Protein AF-A0A5M8PZC0-F1 (afdb_monomer_lite)

Secondary structure (DSSP, 8-state):
----SSSSSSSSS----------PPP---SPP--------SSBTTBTTPPTTS---PPPSS------SSSEEEEPTTSS-EEEEEE--PPSSTTHHHHHHHHHHHHHHHHHHHHHHHSS-EETTSEEEEEETTEEEEEEETTTS-EEHHHHHHHHHHHHHHHHHHHHTT--SS---EEEEE-

Sequence (182 aa):
MQIVFTLSALLTLLPLASLSLAVLPPTDNSPPSLSRRQIIQYCYNGPTTIPGAPFTTHPEVIPELPTSDPLTWCTPNTRTYITLLYTRPLPNAHAWSTIQHVIDAAFAISRAAISAGGDRVIQTGQWVHADLGVQVAFMNTNNHQMTYGVLSAALVGVEGWMQMTQAAGGGRGRYGLMFLMG

Organism: NCBI:txid136370

Foldseek 3Di:
DDDDPDPPPPPPPPDPVPPPPPPPPPPPPPDPPVVVPPPQQDAPQGRPHGQQDAAADGRPDLDQDDPDDFHWHHQHRGSKIKTWDWDWFDPDLCVLVVVVVQLVVQLVVLVVVCVVPHWDWDPQQKDWDDDPNAIDIEHEPPPSTDISVNSNSVSSRVVSVSVSCVVSVVSGTIDDTDIYMD

Structure (mmCIF, N/CA/C/O backbone):
data_AF-A0A5M8PZC0-F1
#
_entry.id   AF-A0A5M8PZC0-F1
#
loop_
_atom_site.group_PDB
_atom_site.id
_atom_site.type_symbol
_atom_site.label_atom_id
_atom_site.label_alt_id
_atom_site.label_comp_id
_atom_site.label_asym_id
_atom_site.label_entity_id
_atom_site.label_seq_id
_atom_site.pdbx_PDB_ins_code
_atom_site.Cartn_x
_atom_site.Cartn_y
_atom_site.Cartn_z
_atom_site.occupancy
_atom_site.B_iso_or_equiv
_atom_site.auth_seq_id
_atom_site.auth_comp_id
_atom_site.auth_asym_id
_atom_site.auth_atom_id
_atom_site.pdbx_PDB_model_num
ATOM 1 N N . MET A 1 1 ? -42.134 -3.235 66.192 1.00 48.06 1 MET A N 1
ATOM 2 C CA . MET A 1 1 ? -41.957 -4.115 65.020 1.00 48.06 1 MET A CA 1
ATOM 3 C C . MET A 1 1 ? -41.273 -3.296 63.927 1.00 48.06 1 MET A C 1
ATOM 5 O O . MET A 1 1 ? -41.863 -2.342 63.454 1.00 48.06 1 MET A O 1
ATOM 9 N N . GLN A 1 2 ? -39.998 -3.610 63.667 1.00 47.50 2 GLN A N 1
ATOM 10 C CA . GLN A 1 2 ? -39.201 -3.374 62.447 1.00 47.50 2 GLN A CA 1
ATOM 11 C C . GLN A 1 2 ? -39.158 -1.967 61.798 1.00 47.50 2 GLN A C 1
ATOM 13 O O . GLN A 1 2 ? -39.837 -1.699 60.816 1.00 47.50 2 GLN A O 1
ATOM 18 N N . ILE A 1 3 ? -38.220 -1.131 62.265 1.00 53.16 3 ILE A N 1
ATOM 19 C CA . ILE A 1 3 ? -37.625 -0.000 61.522 1.00 53.16 3 ILE A CA 1
ATOM 20 C C . ILE A 1 3 ? -36.096 -0.147 61.632 1.00 53.16 3 ILE A C 1
ATOM 22 O O . ILE A 1 3 ? -35.503 0.442 62.526 1.00 53.16 3 ILE A O 1
ATOM 26 N N . VAL A 1 4 ? -35.448 -1.011 60.833 1.00 52.62 4 VAL A N 1
ATOM 27 C CA . VAL A 1 4 ? -33.965 -1.171 60.881 1.00 52.62 4 VAL A CA 1
ATOM 28 C C . VAL A 1 4 ? -33.306 -1.459 59.508 1.00 52.62 4 VAL A C 1
ATOM 30 O O . VAL A 1 4 ? -32.099 -1.632 59.437 1.00 52.62 4 VAL A O 1
ATOM 33 N N . PHE A 1 5 ? -34.024 -1.472 58.377 1.00 50.94 5 PHE A N 1
ATOM 34 C CA . PHE A 1 5 ? -33.475 -2.019 57.112 1.00 50.94 5 PHE A CA 1
ATOM 35 C C . PHE A 1 5 ? -33.108 -1.019 55.993 1.00 50.94 5 PHE A C 1
ATOM 37 O O . PHE A 1 5 ? -32.961 -1.433 54.849 1.00 50.94 5 PHE A O 1
ATOM 44 N N . THR A 1 6 ? -32.918 0.278 56.265 1.00 51.28 6 THR A N 1
ATOM 45 C CA . THR A 1 6 ? -32.683 1.279 55.191 1.00 51.28 6 THR A CA 1
ATOM 46 C C . THR A 1 6 ? -31.304 1.950 55.170 1.00 51.28 6 THR A C 1
ATOM 48 O O . THR A 1 6 ? -31.043 2.747 54.274 1.00 51.28 6 THR A O 1
ATOM 51 N N . LEU A 1 7 ? -30.382 1.619 56.082 1.00 49.88 7 LEU A N 1
ATOM 52 C CA . LEU A 1 7 ? -29.102 2.342 56.223 1.00 49.88 7 LEU A CA 1
ATOM 53 C C . LEU A 1 7 ? -27.871 1.674 55.579 1.00 49.88 7 LEU A C 1
ATOM 55 O O . LEU A 1 7 ? -26.794 2.263 55.587 1.00 49.88 7 LEU A O 1
ATOM 59 N N . SER A 1 8 ? -28.005 0.493 54.967 1.00 51.31 8 SER A N 1
ATOM 60 C CA . SER A 1 8 ? -26.863 -0.224 54.362 1.00 51.31 8 SER A CA 1
ATOM 61 C C . SER A 1 8 ? -26.612 0.077 52.878 1.00 51.31 8 SER A C 1
ATOM 63 O O . SER A 1 8 ? -25.627 -0.407 52.332 1.00 51.31 8 SER A O 1
ATOM 65 N N . ALA A 1 9 ? -27.449 0.884 52.216 1.00 50.22 9 ALA A N 1
ATOM 66 C CA . ALA A 1 9 ? -27.316 1.160 50.777 1.00 50.22 9 ALA A CA 1
ATOM 67 C C . ALA A 1 9 ? -26.489 2.419 50.432 1.00 50.22 9 ALA A C 1
ATOM 69 O O . ALA A 1 9 ? -26.233 2.672 49.259 1.00 50.22 9 ALA A O 1
ATOM 70 N N . LEU A 1 10 ? -26.057 3.207 51.424 1.00 47.31 10 LEU A N 1
ATOM 71 C CA . LEU A 1 10 ? -25.347 4.481 51.203 1.00 47.31 10 LEU A CA 1
ATOM 72 C C . LEU A 1 10 ? -23.821 4.407 51.399 1.00 47.31 10 LEU A C 1
ATOM 74 O O . LEU A 1 10 ? -23.132 5.399 51.184 1.00 47.31 10 LEU A O 1
ATOM 78 N N . LEU A 1 11 ? -23.277 3.242 51.765 1.00 50.41 11 LEU A N 1
ATOM 79 C CA . LEU A 1 11 ? -21.858 3.068 52.115 1.00 50.41 11 LEU A CA 1
ATOM 80 C C . LEU A 1 11 ? -20.994 2.394 51.033 1.00 50.41 11 LEU A C 1
ATOM 82 O O . LEU A 1 11 ? -19.814 2.159 51.266 1.00 50.41 11 LEU A O 1
ATOM 86 N N . THR A 1 12 ? -21.526 2.131 49.835 1.00 53.38 12 THR A N 1
ATOM 87 C CA . THR A 1 12 ? -20.751 1.558 48.711 1.00 53.38 12 THR A CA 1
ATOM 88 C C . THR A 1 12 ? -20.332 2.578 47.644 1.00 53.38 12 THR A C 1
ATOM 90 O O . THR A 1 12 ? -19.718 2.199 46.652 1.00 53.38 12 THR A O 1
ATOM 93 N N . LEU A 1 13 ? -20.603 3.876 47.840 1.00 52.16 13 LEU A N 1
ATOM 94 C CA . LEU A 1 13 ? -20.276 4.942 46.874 1.00 52.16 13 LEU A CA 1
ATOM 95 C C . LEU A 1 13 ? -18.923 5.647 47.105 1.00 52.16 13 LEU A C 1
ATOM 97 O O . LEU A 1 13 ? -18.587 6.572 46.370 1.00 52.16 13 LEU A O 1
ATOM 101 N N . LEU A 1 14 ? -18.117 5.218 48.081 1.00 54.53 14 LEU A N 1
ATOM 102 C CA . LEU A 1 14 ? -16.760 5.736 48.302 1.00 54.53 14 LEU A CA 1
ATOM 103 C C . LEU A 1 14 ? -15.745 4.598 48.113 1.00 54.53 14 LEU A C 1
ATOM 105 O O . LEU A 1 14 ? -15.380 3.936 49.083 1.00 54.53 14 LEU A O 1
ATOM 109 N N . PRO A 1 15 ? -15.317 4.322 46.868 1.00 55.56 15 PRO A N 1
ATOM 110 C CA . PRO A 1 15 ? -13.976 4.769 46.499 1.00 55.56 15 PRO A CA 1
ATOM 111 C C . PRO A 1 15 ? -13.882 5.100 44.997 1.00 55.56 15 PRO A C 1
ATOM 113 O O . PRO A 1 15 ? -13.268 4.381 44.218 1.00 55.56 15 PRO A O 1
ATOM 116 N N . LEU A 1 16 ? -14.481 6.216 44.581 1.00 52.34 16 LEU A N 1
ATOM 117 C CA . LEU A 1 16 ? -14.192 6.861 43.289 1.00 52.34 16 LEU A CA 1
ATOM 118 C C . LEU A 1 16 ? -13.271 8.079 43.461 1.00 52.34 16 LEU A C 1
ATOM 120 O O . LEU A 1 16 ? -13.220 8.958 42.607 1.00 52.34 16 LEU A O 1
ATOM 124 N N . ALA A 1 17 ? -12.484 8.110 44.542 1.00 55.00 17 ALA A N 1
ATOM 125 C CA . ALA A 1 17 ? -11.272 8.920 44.598 1.00 55.00 17 ALA A CA 1
ATOM 126 C C . ALA A 1 17 ? -10.214 8.250 43.705 1.00 55.00 17 ALA A C 1
ATOM 128 O O . ALA A 1 17 ? -9.235 7.670 44.170 1.00 55.00 17 ALA A O 1
ATOM 129 N N . SER A 1 18 ? -10.485 8.258 42.401 1.00 58.84 18 SER A N 1
ATOM 130 C CA . SER A 1 18 ? -9.540 7.910 41.356 1.00 58.84 18 SER A CA 1
ATOM 131 C C . SER A 1 18 ? -8.267 8.707 41.598 1.00 58.84 18 SER A C 1
ATOM 133 O O . SER A 1 18 ? -8.305 9.937 41.651 1.00 58.84 18 SER A O 1
ATOM 135 N N . LEU A 1 19 ? -7.160 7.987 41.770 1.00 53.22 19 LEU A N 1
ATOM 136 C CA . LEU A 1 19 ? -5.813 8.526 41.762 1.00 53.22 19 LEU A CA 1
ATOM 137 C C . LEU A 1 19 ? -5.620 9.341 40.477 1.00 53.22 19 LEU A C 1
ATOM 139 O O . LEU A 1 19 ? -5.229 8.810 39.440 1.00 53.22 19 LEU A O 1
ATOM 143 N N . SER A 1 20 ? -5.865 10.645 40.555 1.00 53.16 20 SER A N 1
ATOM 144 C CA . SER A 1 20 ? -5.326 11.613 39.613 1.00 53.16 20 SER A CA 1
ATOM 145 C C . SER A 1 20 ? -3.834 11.726 39.904 1.00 53.16 20 SER A C 1
ATOM 147 O O . SER A 1 20 ? -3.374 12.673 40.538 1.00 53.16 20 SER A O 1
ATOM 149 N N . LEU A 1 21 ? -3.067 10.724 39.470 1.00 56.84 21 LEU A N 1
ATOM 150 C CA . LEU A 1 21 ? -1.649 10.898 39.196 1.00 56.84 21 LEU A CA 1
ATOM 151 C C . LEU A 1 21 ? -1.563 11.914 38.059 1.00 56.84 21 LEU A C 1
ATOM 153 O O . LEU A 1 21 ? -1.557 11.567 36.880 1.00 56.84 21 LEU A O 1
ATOM 157 N N . ALA A 1 22 ? -1.552 13.192 38.432 1.00 57.50 22 ALA A N 1
ATOM 158 C CA . ALA A 1 22 ? -1.049 14.255 37.590 1.00 57.50 22 ALA A CA 1
ATOM 159 C C . ALA A 1 22 ? 0.436 13.956 37.365 1.00 57.50 22 ALA A C 1
ATOM 161 O O . ALA A 1 22 ? 1.304 14.365 38.134 1.00 57.50 22 ALA A O 1
ATOM 162 N N . VAL A 1 23 ? 0.719 13.153 36.341 1.00 68.38 23 VAL A N 1
ATOM 163 C CA . VAL A 1 23 ? 2.057 13.039 35.779 1.00 68.38 23 VAL A CA 1
ATOM 164 C C . VAL A 1 23 ? 2.393 14.434 35.274 1.00 68.38 23 VAL A C 1
ATOM 166 O O . VAL A 1 23 ? 1.792 14.914 34.313 1.00 68.38 23 VAL A O 1
ATOM 169 N N . LEU A 1 24 ? 3.298 15.115 35.977 1.00 61.97 24 LEU A N 1
ATOM 170 C CA . LEU A 1 24 ? 3.905 16.340 35.478 1.00 61.97 24 LEU A CA 1
ATOM 171 C C . LEU A 1 24 ? 4.484 16.017 34.095 1.00 61.97 24 LEU A C 1
ATOM 173 O O . LEU A 1 24 ? 5.267 15.065 33.990 1.00 61.97 24 LEU A O 1
ATOM 177 N N . PRO A 1 25 ? 4.091 16.740 33.032 1.00 67.62 25 PRO A N 1
ATOM 178 C CA . PRO A 1 25 ? 4.721 16.550 31.740 1.00 67.62 25 PRO A CA 1
ATOM 179 C C . PRO A 1 25 ? 6.223 16.811 31.919 1.00 67.62 25 PRO A C 1
ATOM 181 O O . PRO A 1 25 ? 6.586 17.764 32.618 1.00 67.62 25 PRO A O 1
ATOM 184 N N . PRO A 1 26 ? 7.105 15.978 31.347 1.00 67.12 26 PRO A N 1
ATOM 185 C CA . PRO A 1 26 ? 8.530 16.256 31.373 1.00 67.12 26 PRO A CA 1
ATOM 186 C C . PRO A 1 26 ? 8.753 17.653 30.785 1.00 67.12 26 PRO A C 1
ATOM 188 O O . PRO A 1 26 ? 8.449 17.899 29.620 1.00 67.12 26 PRO A O 1
ATOM 191 N N . THR A 1 27 ? 9.261 18.582 31.598 1.00 64.69 27 THR A N 1
ATOM 192 C CA . THR A 1 27 ? 9.682 19.928 31.178 1.00 64.69 27 THR A CA 1
ATOM 193 C C . THR A 1 27 ? 11.026 19.853 30.464 1.00 64.69 27 THR A C 1
ATOM 195 O O . THR A 1 27 ? 11.960 20.594 30.778 1.00 64.69 27 THR A O 1
ATOM 198 N N . ASP A 1 28 ? 11.164 18.892 29.557 1.00 66.25 28 ASP A N 1
ATOM 199 C CA . ASP A 1 28 ? 12.317 18.844 28.689 1.00 66.25 28 ASP A CA 1
ATOM 200 C C . ASP A 1 28 ? 12.093 19.904 27.609 1.00 66.25 28 ASP A C 1
ATOM 202 O O . ASP A 1 28 ? 11.326 19.720 26.668 1.00 66.25 28 ASP A O 1
ATOM 206 N N . ASN A 1 29 ? 12.713 21.068 27.806 1.00 66.94 29 ASN A N 1
ATOM 207 C CA . ASN A 1 29 ? 12.734 22.155 26.827 1.00 66.94 29 ASN A CA 1
ATOM 208 C C . ASN A 1 29 ? 13.606 21.814 25.609 1.00 66.94 29 ASN A C 1
ATOM 210 O O . ASN A 1 29 ? 13.785 22.656 24.727 1.00 66.94 29 ASN A O 1
ATOM 214 N N . SER A 1 30 ? 14.166 20.603 25.547 1.00 68.50 30 SER A N 1
ATOM 215 C CA . SER A 1 30 ? 14.707 20.076 24.308 1.00 68.50 30 SER A CA 1
ATOM 216 C C . SER A 1 30 ? 13.552 19.982 23.307 1.00 68.50 30 SER A C 1
ATOM 218 O O . SER A 1 30 ? 12.583 19.266 23.576 1.00 68.50 30 SER A O 1
ATOM 220 N N . PRO A 1 31 ? 13.598 20.684 22.157 1.00 61.03 31 PRO A N 1
ATOM 221 C CA . PRO A 1 31 ? 12.629 20.425 21.103 1.00 61.03 31 PRO A CA 1
ATOM 222 C C . PRO A 1 31 ? 12.673 18.918 20.843 1.00 61.03 31 PRO A C 1
ATOM 224 O O . PRO A 1 31 ? 13.783 18.376 20.747 1.00 61.03 31 PRO A O 1
ATOM 227 N N . PRO A 1 32 ? 11.522 18.219 20.790 1.00 60.53 32 PRO A N 1
ATOM 228 C CA . PRO A 1 32 ? 11.539 16.799 20.509 1.00 60.53 32 PRO A CA 1
ATOM 229 C C . PRO A 1 32 ? 12.387 16.627 19.258 1.00 60.53 32 PRO A C 1
ATOM 231 O O . PRO A 1 32 ? 12.134 17.281 18.243 1.00 60.53 32 PRO A O 1
ATOM 234 N N . SER A 1 33 ? 13.431 15.801 19.355 1.00 52.09 33 SER A N 1
ATOM 235 C CA . SER A 1 33 ? 14.254 15.401 18.216 1.00 52.09 33 SER A CA 1
ATOM 236 C C . SER A 1 33 ? 13.425 14.474 17.323 1.00 52.09 33 SER A C 1
ATOM 238 O O . SER A 1 33 ? 13.771 13.337 17.024 1.00 52.09 33 SER A O 1
ATOM 240 N N . LEU A 1 34 ? 12.286 14.983 16.862 1.00 52.84 34 LEU A N 1
ATOM 241 C CA . LEU A 1 34 ? 11.765 14.721 15.546 1.00 52.84 34 LEU A CA 1
ATOM 242 C C . LEU A 1 34 ? 12.736 15.432 14.610 1.00 52.84 34 LEU A C 1
ATOM 244 O O . LEU A 1 34 ? 12.415 16.469 14.030 1.00 52.84 34 LEU A O 1
ATOM 248 N N . SER A 1 35 ? 13.956 14.893 14.480 1.00 46.97 35 SER A N 1
ATOM 249 C CA . SER A 1 35 ? 14.696 15.057 13.239 1.00 46.97 35 SER A CA 1
ATOM 250 C C . SER A 1 35 ? 13.664 14.765 12.167 1.00 46.97 35 SER A C 1
ATOM 252 O O . SER A 1 35 ? 13.164 13.638 12.087 1.00 46.97 35 SER A O 1
ATOM 254 N N . ARG A 1 36 ? 13.215 15.821 11.473 1.00 50.03 36 ARG A N 1
ATOM 255 C CA . ARG A 1 36 ? 12.335 15.715 10.322 1.00 50.03 36 ARG A CA 1
ATOM 256 C C . ARG A 1 36 ? 13.067 14.696 9.476 1.00 50.03 36 ARG A C 1
ATOM 258 O O . ARG A 1 36 ? 14.103 15.050 8.910 1.00 50.03 36 ARG A O 1
ATOM 265 N N . ARG A 1 37 ? 12.599 13.432 9.463 1.00 53.19 37 ARG A N 1
ATOM 266 C CA . ARG A 1 37 ? 13.100 12.432 8.517 1.00 53.19 37 ARG A CA 1
ATOM 267 C C . ARG A 1 37 ? 13.190 13.217 7.225 1.00 53.19 37 ARG A C 1
ATOM 269 O O . ARG A 1 37 ? 12.255 13.965 6.924 1.00 53.19 37 ARG A O 1
ATOM 276 N N . GLN A 1 38 ? 14.329 13.174 6.545 1.00 48.66 38 GLN A N 1
ATOM 277 C CA . GLN A 1 38 ? 14.413 13.696 5.190 1.00 48.66 38 GLN A CA 1
ATOM 278 C C . GLN A 1 38 ? 13.449 12.836 4.368 1.00 48.66 38 GLN A C 1
ATOM 280 O O . GLN A 1 38 ? 13.810 11.820 3.791 1.00 48.66 38 GLN A O 1
ATOM 285 N N . ILE A 1 39 ? 12.169 13.175 4.489 1.00 57.50 39 ILE A N 1
ATOM 286 C CA . ILE A 1 39 ? 11.033 12.547 3.867 1.00 57.50 39 ILE A CA 1
ATOM 287 C C . ILE A 1 39 ? 11.180 13.017 2.443 1.00 57.50 39 ILE A C 1
ATOM 289 O O . ILE A 1 39 ? 11.218 14.218 2.163 1.00 57.50 39 ILE A O 1
ATOM 293 N N . ILE A 1 40 ? 11.367 12.035 1.580 1.00 61.38 40 ILE A N 1
ATOM 294 C CA . ILE A 1 40 ? 11.323 12.167 0.138 1.00 61.38 40 ILE A CA 1
ATOM 295 C C . ILE A 1 40 ? 10.173 13.122 -0.190 1.00 61.38 40 ILE A C 1
ATOM 297 O O . ILE A 1 40 ? 9.027 12.867 0.178 1.00 61.38 40 ILE A O 1
ATOM 301 N N . GLN A 1 41 ? 10.500 14.266 -0.793 1.00 77.00 41 GLN A N 1
ATOM 302 C CA . GLN A 1 41 ? 9.538 15.362 -0.945 1.00 77.00 41 GLN A CA 1
ATOM 303 C C . GLN A 1 41 ? 8.412 15.023 -1.925 1.00 77.00 41 GLN A C 1
ATOM 305 O O . GLN A 1 41 ? 7.363 15.663 -1.884 1.00 77.00 41 GLN A O 1
ATOM 310 N N . TYR A 1 42 ? 8.621 14.016 -2.776 1.00 89.62 42 TYR A N 1
ATOM 311 C CA . TYR A 1 42 ? 7.738 13.708 -3.886 1.00 89.62 42 TYR A CA 1
ATOM 312 C C . TYR A 1 42 ? 7.478 12.212 -4.017 1.00 89.62 42 TYR A C 1
ATOM 314 O O . TYR A 1 42 ? 8.341 11.377 -3.749 1.00 89.62 42 TYR A O 1
ATOM 322 N N . CYS A 1 43 ? 6.272 11.876 -4.450 1.00 90.56 43 CYS A N 1
ATOM 323 C CA . CYS A 1 43 ? 5.921 10.522 -4.827 1.00 90.56 43 CYS A CA 1
ATOM 324 C C . CYS A 1 43 ? 6.682 10.103 -6.086 1.00 90.56 43 CYS A C 1
ATOM 326 O O . CYS A 1 43 ? 6.830 10.863 -7.037 1.00 90.56 43 CYS A O 1
ATOM 32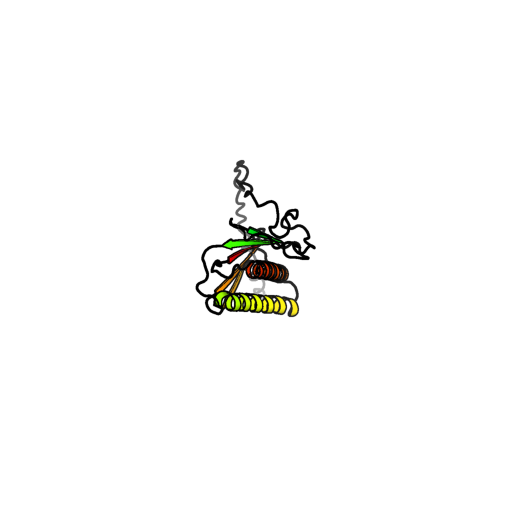8 N N . TYR A 1 44 ? 7.139 8.862 -6.125 1.00 90.12 44 TYR A N 1
ATOM 329 C CA . TYR A 1 44 ? 7.905 8.345 -7.251 1.00 90.12 44 TYR A CA 1
ATOM 330 C C . TYR A 1 44 ? 7.077 8.282 -8.545 1.00 90.12 44 TYR A C 1
ATOM 332 O O . TYR A 1 44 ? 7.576 8.600 -9.620 1.00 90.12 44 TYR A O 1
ATOM 340 N N . ASN A 1 45 ? 5.784 7.959 -8.447 1.00 91.12 45 ASN A N 1
ATOM 341 C CA . ASN A 1 45 ? 4.838 8.045 -9.565 1.00 91.12 45 ASN A CA 1
ATOM 342 C C . ASN A 1 45 ? 4.295 9.454 -9.834 1.00 91.12 45 ASN A C 1
ATOM 344 O O . ASN A 1 45 ? 3.477 9.627 -10.733 1.00 91.12 45 ASN A O 1
ATOM 348 N N . GLY A 1 46 ? 4.732 10.456 -9.076 1.00 90.25 46 GLY A N 1
ATOM 349 C CA . GLY A 1 46 ? 4.315 11.841 -9.231 1.00 90.25 46 GLY A CA 1
ATOM 350 C C . GLY A 1 46 ? 5.445 12.768 -8.801 1.00 90.25 46 GLY A C 1
ATOM 351 O O . GLY A 1 46 ? 5.404 13.247 -7.670 1.00 90.25 46 GLY A O 1
ATOM 352 N N . PRO A 1 47 ? 6.430 13.060 -9.674 1.00 86.56 47 PRO A N 1
ATOM 353 C CA . PRO A 1 47 ? 7.641 13.807 -9.309 1.00 86.56 47 PRO A CA 1
ATOM 354 C C . PRO A 1 47 ? 7.393 15.216 -8.754 1.00 86.56 47 PRO A C 1
ATOM 356 O O . PRO A 1 47 ? 8.282 15.813 -8.160 1.00 86.56 47 PRO A O 1
ATOM 359 N N . THR A 1 48 ? 6.191 15.755 -8.954 1.00 89.44 48 THR A N 1
ATOM 360 C CA . THR A 1 48 ? 5.728 17.051 -8.433 1.00 89.44 48 THR A CA 1
ATOM 361 C C . THR A 1 48 ? 4.667 16.911 -7.337 1.00 89.44 48 THR A C 1
ATOM 363 O O . THR A 1 48 ? 4.184 17.906 -6.802 1.00 89.44 48 THR A O 1
ATOM 366 N N . THR A 1 49 ? 4.272 15.682 -7.004 1.00 91.12 49 THR A N 1
ATOM 367 C CA . THR A 1 49 ? 3.210 15.373 -6.044 1.00 91.12 49 THR A CA 1
ATOM 368 C C . THR A 1 49 ? 3.804 15.109 -4.676 1.00 91.12 49 THR A C 1
ATOM 370 O O . THR A 1 49 ? 4.567 14.164 -4.489 1.00 91.12 49 THR A O 1
ATOM 373 N N . ILE A 1 50 ? 3.412 15.926 -3.707 1.00 91.69 50 ILE A N 1
ATOM 374 C CA . ILE A 1 50 ? 3.787 15.746 -2.307 1.00 91.69 50 ILE A CA 1
ATOM 375 C C . ILE A 1 50 ? 2.930 14.615 -1.709 1.00 91.69 50 ILE A C 1
ATOM 377 O O . ILE A 1 50 ? 1.712 14.619 -1.914 1.00 91.69 50 ILE A O 1
ATOM 381 N N . PRO A 1 51 ? 3.511 13.664 -0.953 1.00 90.88 51 PRO A N 1
ATOM 382 C CA . PRO A 1 51 ? 2.749 12.628 -0.256 1.00 90.88 51 PRO A CA 1
ATOM 383 C C . PRO A 1 51 ? 1.610 13.219 0.590 1.00 90.88 51 PRO A C 1
ATOM 385 O O . PRO A 1 51 ? 1.817 14.165 1.350 1.00 90.88 51 PRO A O 1
ATOM 388 N N . GLY A 1 52 ? 0.393 12.690 0.432 1.00 88.50 52 GLY A N 1
ATOM 389 C CA . GLY A 1 52 ? -0.812 13.203 1.100 1.00 88.50 52 GLY A CA 1
ATOM 390 C C . GLY A 1 52 ? -1.604 14.246 0.298 1.00 88.50 52 GLY A C 1
ATOM 391 O O . GLY A 1 52 ? -2.762 14.530 0.621 1.00 88.50 52 GLY A O 1
ATOM 392 N N . ALA A 1 53 ? -1.025 14.808 -0.767 1.00 90.12 53 ALA A N 1
ATOM 393 C CA . ALA A 1 53 ? -1.766 15.648 -1.701 1.00 90.12 53 ALA A CA 1
ATOM 394 C C . ALA A 1 53 ? -2.712 14.791 -2.567 1.00 90.12 53 ALA A C 1
ATOM 396 O O . ALA A 1 53 ? -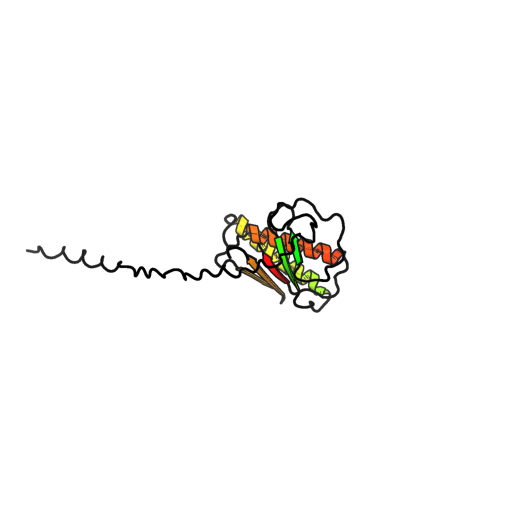2.401 13.631 -2.847 1.00 90.12 53 ALA A O 1
ATOM 397 N N . PRO A 1 54 ? -3.859 15.335 -3.020 1.00 90.81 54 PRO A N 1
ATOM 398 C CA . PRO A 1 54 ? -4.681 14.672 -4.025 1.00 90.81 54 PRO A CA 1
ATOM 399 C C . PRO A 1 54 ? -3.851 14.356 -5.272 1.00 90.81 54 PRO A C 1
ATOM 401 O O . PRO A 1 54 ? -3.265 15.258 -5.870 1.00 90.81 54 PRO A O 1
ATOM 404 N N . PHE A 1 55 ? -3.821 13.087 -5.666 1.00 89.44 55 PHE A N 1
ATOM 405 C CA . PHE A 1 55 ? -3.068 12.623 -6.825 1.00 89.44 55 PHE A CA 1
ATOM 406 C C . PHE A 1 55 ? -4.031 12.085 -7.884 1.00 89.44 55 PHE A C 1
ATOM 408 O O . PHE A 1 55 ? -4.642 11.045 -7.676 1.00 89.44 55 PHE A O 1
ATOM 415 N N . THR A 1 56 ? -4.222 12.795 -8.996 1.00 86.50 56 THR A N 1
ATOM 416 C CA . THR A 1 56 ? -5.188 12.417 -10.054 1.00 86.50 56 THR A CA 1
ATOM 417 C C . THR A 1 56 ? -4.529 11.816 -11.290 1.00 86.50 56 THR A C 1
ATOM 419 O O . THR A 1 56 ? -5.212 11.271 -12.154 1.00 86.50 56 THR A O 1
ATOM 422 N N . THR A 1 57 ? -3.211 11.936 -11.404 1.00 77.38 57 THR A N 1
ATOM 423 C CA . THR A 1 57 ? -2.478 11.590 -12.619 1.00 77.38 57 THR A CA 1
ATOM 424 C C . THR A 1 57 ? -1.972 10.157 -12.540 1.00 77.38 57 THR A C 1
ATOM 426 O O . THR A 1 57 ? -1.386 9.763 -11.541 1.00 77.38 57 THR A O 1
ATOM 429 N N . HIS A 1 58 ? -2.140 9.371 -13.599 1.00 70.62 58 HIS A N 1
ATOM 430 C CA . HIS A 1 58 ? -1.309 8.181 -13.768 1.00 70.62 58 HIS A CA 1
ATOM 431 C C . HIS A 1 58 ? 0.044 8.608 -14.349 1.00 70.62 58 HIS A C 1
ATOM 433 O O . HIS A 1 58 ? 0.067 9.500 -15.201 1.00 70.62 58 HIS A O 1
ATOM 439 N N . PRO A 1 59 ? 1.169 8.017 -13.911 1.00 66.25 59 PRO A N 1
ATOM 440 C CA . PRO A 1 59 ? 2.449 8.270 -14.555 1.00 66.25 59 PRO A CA 1
ATOM 441 C C . PRO A 1 59 ? 2.356 7.853 -16.028 1.00 66.25 59 PRO A C 1
ATOM 443 O O . PRO A 1 59 ? 2.130 6.686 -16.339 1.00 66.25 59 PRO A O 1
ATOM 446 N N . GLU A 1 60 ? 2.496 8.824 -16.929 1.00 68.31 60 GLU A N 1
ATOM 447 C CA . GLU A 1 60 ? 2.495 8.604 -18.383 1.00 68.31 60 GLU A CA 1
ATOM 448 C C . GLU A 1 60 ? 3.797 7.932 -18.850 1.00 68.31 60 GLU A C 1
ATOM 450 O O . GLU A 1 60 ? 3.830 7.240 -19.864 1.00 68.31 60 GLU A O 1
ATOM 455 N N . VAL A 1 61 ? 4.867 8.081 -18.065 1.00 75.81 61 VAL A N 1
ATOM 456 C CA . VAL A 1 61 ? 6.178 7.480 -18.313 1.00 75.81 61 VAL A CA 1
ATOM 457 C C . VAL A 1 61 ? 6.468 6.464 -17.216 1.00 75.81 61 VAL A C 1
ATOM 459 O O . VAL A 1 61 ? 6.426 6.809 -16.035 1.00 75.81 61 VAL A O 1
ATOM 462 N N . ILE A 1 62 ? 6.777 5.224 -17.608 1.00 68.81 62 ILE A N 1
ATOM 463 C CA . ILE A 1 62 ? 7.285 4.187 -16.701 1.00 68.81 62 ILE A CA 1
ATOM 464 C C . ILE A 1 62 ? 8.674 4.647 -16.244 1.00 68.81 62 ILE A C 1
ATOM 466 O O . ILE A 1 62 ? 9.589 4.672 -17.072 1.00 68.81 62 ILE A O 1
ATOM 470 N N . PRO A 1 63 ? 8.859 5.059 -14.979 1.00 70.19 63 PRO A N 1
ATOM 471 C CA . PRO A 1 63 ? 10.163 5.509 -14.530 1.00 70.19 63 PRO A CA 1
ATOM 472 C C . PRO A 1 63 ? 11.114 4.306 -14.447 1.00 70.19 63 PRO A C 1
ATOM 474 O O . PRO A 1 63 ? 10.683 3.172 -14.222 1.00 70.19 63 PRO A O 1
ATOM 477 N N . GLU A 1 64 ? 12.414 4.539 -14.633 1.00 79.00 64 GLU A N 1
ATOM 478 C CA . GLU A 1 64 ? 13.425 3.498 -14.422 1.00 79.00 64 GLU A CA 1
ATOM 479 C C . GLU A 1 64 ? 13.321 2.943 -13.006 1.00 79.00 64 GLU A C 1
ATOM 481 O O . GLU A 1 64 ? 13.284 3.732 -12.059 1.00 79.00 64 GLU A O 1
ATOM 486 N N . LEU A 1 65 ? 13.319 1.610 -12.866 1.00 78.00 65 LEU A N 1
ATOM 487 C CA . LEU A 1 65 ? 13.181 0.935 -11.576 1.00 78.00 65 LEU A CA 1
ATOM 488 C C . LEU A 1 65 ? 14.054 1.607 -10.505 1.00 78.00 65 LEU A C 1
ATOM 490 O O . LEU A 1 65 ? 15.250 1.817 -10.720 1.00 78.00 65 LEU A O 1
ATOM 494 N N . PRO A 1 66 ? 13.473 1.936 -9.345 1.00 74.75 66 PRO A N 1
ATOM 495 C CA . PRO A 1 66 ? 14.162 2.671 -8.305 1.00 74.75 66 PRO A CA 1
ATOM 496 C C . PRO A 1 66 ? 15.371 1.873 -7.829 1.00 74.75 66 PRO A C 1
ATOM 498 O O . PRO A 1 66 ? 15.316 0.660 -7.607 1.00 74.75 66 PRO A O 1
ATOM 501 N N . THR A 1 67 ? 16.481 2.576 -7.653 1.00 72.38 67 THR A N 1
ATOM 502 C CA . THR A 1 67 ? 17.719 1.995 -7.131 1.00 72.38 67 THR A CA 1
ATOM 503 C C . THR A 1 67 ? 17.885 2.226 -5.630 1.00 72.38 67 THR A C 1
ATOM 505 O O . THR A 1 67 ? 18.737 1.582 -5.019 1.00 72.38 67 THR A O 1
ATOM 508 N N . SER A 1 68 ? 17.066 3.100 -5.033 1.00 72.19 68 SER A N 1
ATOM 509 C CA . SER A 1 68 ? 17.156 3.529 -3.635 1.00 72.19 68 SER A CA 1
ATOM 510 C C . SER A 1 68 ? 15.879 3.253 -2.843 1.00 72.19 68 SER A C 1
ATOM 512 O O . SER A 1 68 ? 14.786 3.567 -3.316 1.00 72.19 68 SER A O 1
ATOM 514 N N . ASP A 1 69 ? 16.057 2.806 -1.599 1.00 74.38 69 ASP A N 1
ATOM 515 C CA . ASP A 1 69 ? 14.994 2.616 -0.612 1.00 74.38 69 ASP A CA 1
ATOM 516 C C . ASP A 1 69 ? 15.161 3.564 0.584 1.00 74.38 69 ASP A C 1
ATOM 518 O O . ASP A 1 69 ? 16.297 3.876 0.955 1.00 74.38 69 ASP A O 1
ATOM 522 N N . PRO A 1 70 ? 14.063 3.982 1.246 1.00 84.06 70 PRO A N 1
ATOM 523 C CA . PRO A 1 70 ? 12.666 3.649 0.944 1.00 84.06 70 PRO A CA 1
ATOM 524 C C . PRO A 1 70 ? 12.118 4.411 -0.273 1.00 84.06 70 PRO A C 1
ATOM 526 O O . PRO A 1 70 ? 12.644 5.457 -0.636 1.00 84.06 70 PRO A O 1
ATOM 529 N N . LEU A 1 71 ? 11.031 3.920 -0.870 1.00 86.81 71 LEU A N 1
ATOM 530 C CA . LEU A 1 71 ? 10.324 4.595 -1.962 1.00 86.81 71 LEU A CA 1
ATOM 531 C C . LEU A 1 71 ? 8.923 5.018 -1.536 1.00 86.81 71 LEU A C 1
ATOM 533 O O . LEU A 1 71 ? 8.186 4.224 -0.961 1.00 86.81 71 LEU A O 1
ATOM 537 N N . THR A 1 72 ? 8.525 6.241 -1.880 1.00 90.50 72 THR A N 1
ATOM 538 C CA . THR A 1 72 ? 7.163 6.731 -1.640 1.00 90.50 72 THR A CA 1
ATOM 539 C C . THR A 1 72 ? 6.322 6.648 -2.908 1.00 90.50 72 THR A C 1
ATOM 541 O O . THR A 1 72 ? 6.735 7.135 -3.957 1.00 90.50 72 THR A O 1
ATOM 544 N N . TRP A 1 73 ? 5.122 6.081 -2.815 1.00 91.19 73 TRP A N 1
ATOM 545 C CA . TRP A 1 73 ? 4.179 5.945 -3.924 1.00 91.19 73 TRP A CA 1
ATOM 546 C C . TRP A 1 73 ? 2.813 6.527 -3.558 1.00 91.19 73 TRP A C 1
ATOM 548 O O . TRP A 1 73 ? 2.220 6.143 -2.549 1.00 91.19 73 TRP A O 1
ATOM 558 N N . CYS A 1 74 ? 2.306 7.450 -4.375 1.00 93.00 74 CYS A N 1
ATOM 559 C CA . CYS A 1 74 ? 1.002 8.082 -4.179 1.00 93.00 74 CYS A CA 1
ATOM 560 C C . CYS A 1 74 ? -0.104 7.219 -4.790 1.00 93.00 74 CYS A C 1
ATOM 562 O O . CYS A 1 74 ? -0.012 6.804 -5.943 1.00 93.00 74 CYS A O 1
ATOM 564 N N . THR A 1 75 ? -1.184 6.978 -4.054 1.00 93.31 75 THR A N 1
ATOM 565 C CA . THR A 1 75 ? -2.311 6.194 -4.568 1.00 93.31 75 THR A CA 1
ATOM 566 C C . THR A 1 75 ? -3.240 7.089 -5.400 1.00 93.31 75 THR A C 1
ATOM 568 O O . THR A 1 75 ? -3.735 8.090 -4.868 1.00 93.31 75 THR A O 1
ATOM 571 N N . PRO A 1 76 ? -3.524 6.745 -6.672 1.00 92.12 76 PRO A N 1
ATOM 572 C CA . PRO A 1 76 ? -4.399 7.536 -7.535 1.00 92.12 76 PRO A CA 1
ATOM 573 C C . PRO A 1 76 ? -5.782 7.784 -6.933 1.00 92.12 76 PRO A C 1
ATOM 575 O O . PRO A 1 76 ? -6.378 6.903 -6.321 1.00 92.12 76 PRO A O 1
ATOM 578 N N . ASN A 1 77 ? -6.309 8.985 -7.154 1.00 92.06 77 ASN A N 1
ATOM 579 C CA . ASN A 1 77 ? -7.610 9.476 -6.700 1.00 92.06 77 ASN A CA 1
ATOM 580 C C . ASN A 1 77 ? -7.811 9.447 -5.179 1.00 92.06 77 ASN A C 1
ATOM 582 O O . ASN A 1 77 ? -8.942 9.459 -4.693 1.00 92.06 77 ASN A O 1
ATOM 586 N N . THR A 1 78 ? -6.720 9.446 -4.413 1.00 92.50 78 THR A N 1
ATOM 587 C CA . THR A 1 78 ? -6.765 9.496 -2.951 1.00 92.50 78 THR A CA 1
ATOM 588 C C . THR A 1 78 ? -5.763 10.513 -2.406 1.00 92.50 78 THR A C 1
ATOM 590 O O . THR A 1 78 ? -5.015 11.146 -3.151 1.00 92.50 78 THR A O 1
ATOM 593 N N . ARG A 1 79 ? -5.767 10.675 -1.081 1.00 92.25 79 ARG A N 1
ATOM 594 C CA . ARG A 1 79 ? -4.704 11.349 -0.321 1.00 92.25 79 ARG A CA 1
ATOM 595 C C . ARG A 1 79 ? -3.802 10.342 0.398 1.00 92.25 79 ARG A C 1
ATOM 597 O O . ARG A 1 79 ? -3.078 10.714 1.308 1.00 92.25 79 ARG A O 1
ATOM 604 N N . THR A 1 80 ? -3.879 9.065 0.034 1.00 91.50 80 THR A N 1
ATOM 605 C CA . THR A 1 80 ? -3.114 7.993 0.667 1.00 91.50 80 THR A CA 1
ATOM 606 C C . THR A 1 80 ? -1.840 7.752 -0.121 1.00 91.50 80 THR A C 1
ATOM 608 O O . THR A 1 80 ? -1.852 7.663 -1.350 1.00 91.50 80 THR A O 1
ATOM 611 N N . TYR A 1 81 ? -0.731 7.593 0.586 1.00 92.06 81 TYR A N 1
ATOM 612 C CA . TYR A 1 81 ? 0.520 7.134 0.004 1.00 92.06 81 TYR A CA 1
ATOM 613 C C . TYR A 1 81 ? 1.058 5.948 0.797 1.00 92.06 81 TYR A C 1
ATOM 615 O O . TYR A 1 81 ? 0.754 5.767 1.978 1.00 92.06 81 TYR A O 1
ATOM 623 N N . ILE A 1 82 ? 1.867 5.138 0.130 1.00 90.75 82 ILE A N 1
ATOM 624 C CA . ILE A 1 82 ? 2.591 4.034 0.748 1.00 90.75 82 ILE A CA 1
ATOM 625 C C . ILE A 1 82 ? 4.084 4.321 0.684 1.00 90.75 82 ILE A C 1
ATOM 627 O O . ILE A 1 82 ? 4.593 4.866 -0.296 1.00 90.75 82 ILE A O 1
ATOM 631 N N . THR A 1 83 ? 4.790 3.935 1.735 1.00 88.31 83 THR A N 1
ATOM 632 C CA . THR A 1 83 ? 6.245 3.838 1.733 1.00 88.31 83 THR A CA 1
ATOM 633 C C . THR A 1 83 ? 6.616 2.372 1.604 1.00 88.31 83 THR A C 1
ATOM 635 O O . THR A 1 83 ? 6.207 1.551 2.425 1.00 88.31 83 THR A O 1
ATOM 638 N N . LEU A 1 84 ? 7.378 2.065 0.565 1.00 82.56 84 LEU A N 1
ATOM 639 C CA . LEU A 1 84 ? 7.862 0.746 0.207 1.00 82.56 84 LEU A CA 1
ATOM 640 C C . LEU A 1 84 ? 9.300 0.614 0.705 1.00 82.56 84 LEU A C 1
ATOM 642 O O . LEU A 1 84 ? 10.172 1.401 0.334 1.00 82.56 84 LEU A O 1
ATOM 646 N N . LEU A 1 85 ? 9.543 -0.379 1.554 1.00 79.75 85 LEU A N 1
ATOM 647 C CA . LEU A 1 85 ? 10.884 -0.788 1.955 1.00 79.75 85 LEU A CA 1
ATOM 648 C C . LEU A 1 85 ? 11.150 -2.182 1.402 1.00 79.75 85 LEU A C 1
ATOM 650 O O . LEU A 1 85 ? 10.375 -3.097 1.687 1.00 79.75 85 LEU A O 1
ATOM 654 N N . TYR A 1 86 ? 12.248 -2.356 0.667 1.00 72.56 86 TYR A N 1
ATOM 655 C CA . TYR A 1 86 ? 12.663 -3.673 0.207 1.00 72.56 86 TYR A CA 1
ATOM 656 C C . TYR A 1 86 ? 13.638 -4.280 1.189 1.00 72.56 86 TYR A C 1
ATOM 658 O O . TYR A 1 86 ? 14.662 -3.704 1.544 1.00 72.56 86 TYR A O 1
ATOM 666 N N . THR A 1 87 ? 13.316 -5.492 1.615 1.00 70.19 87 THR A N 1
ATOM 667 C CA . THR A 1 87 ? 14.172 -6.228 2.540 1.00 70.19 87 THR A CA 1
ATOM 668 C C . THR A 1 87 ? 14.924 -7.346 1.838 1.00 70.19 87 THR A C 1
ATOM 670 O O . THR A 1 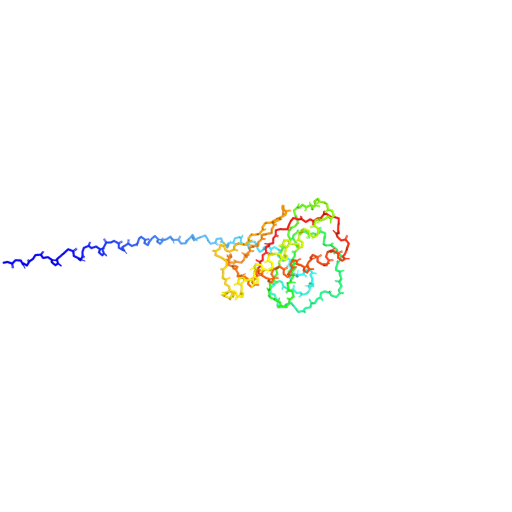87 ? 16.131 -7.482 2.030 1.00 70.19 87 THR A O 1
ATOM 673 N N . ARG A 1 88 ? 14.234 -8.173 1.041 1.00 69.44 88 ARG A N 1
ATOM 674 C CA . ARG A 1 88 ? 14.817 -9.372 0.424 1.00 69.44 88 ARG A CA 1
ATOM 675 C C . ARG A 1 88 ? 14.200 -9.694 -0.940 1.00 69.44 88 ARG A C 1
ATOM 677 O O . ARG A 1 88 ? 13.055 -9.334 -1.196 1.00 69.44 88 ARG A O 1
ATOM 684 N N . PRO A 1 89 ? 14.940 -10.387 -1.818 1.00 69.75 89 PRO A N 1
ATOM 685 C CA . PRO A 1 89 ? 14.391 -10.991 -3.026 1.00 69.75 89 PRO A CA 1
ATOM 686 C C . PRO A 1 89 ? 13.374 -12.089 -2.696 1.00 69.75 89 PRO A C 1
ATOM 688 O O . PRO A 1 89 ? 13.614 -12.883 -1.786 1.00 69.75 89 PRO A O 1
ATOM 691 N N . LEU A 1 90 ? 12.271 -12.178 -3.452 1.00 66.94 90 LEU A N 1
ATOM 692 C CA . LEU A 1 90 ? 11.429 -13.375 -3.389 1.00 66.94 90 LEU A CA 1
ATOM 693 C C . LEU A 1 90 ? 12.092 -14.495 -4.186 1.00 66.94 90 LEU A C 1
A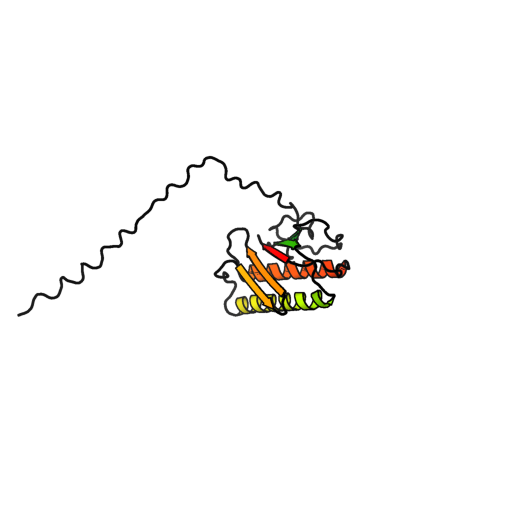TOM 695 O O . LEU A 1 90 ? 12.466 -14.272 -5.343 1.00 66.94 90 LEU A O 1
ATOM 699 N N . PRO A 1 91 ? 12.237 -15.691 -3.601 1.00 61.56 91 PRO A N 1
ATOM 700 C CA . PRO A 1 91 ? 12.660 -16.848 -4.357 1.00 61.56 91 PRO A CA 1
ATOM 701 C C . PRO A 1 91 ? 11.534 -17.218 -5.335 1.00 61.56 91 PRO A C 1
ATOM 703 O O . PRO A 1 91 ? 10.399 -17.435 -4.918 1.00 61.56 91 PRO A O 1
ATOM 706 N N . ASN A 1 92 ? 11.878 -17.344 -6.621 1.00 62.41 92 ASN A N 1
ATOM 707 C CA . ASN A 1 92 ? 11.088 -17.956 -7.707 1.00 62.41 92 ASN A CA 1
ATOM 708 C C . ASN A 1 92 ? 10.216 -17.014 -8.563 1.00 62.41 92 ASN A C 1
ATOM 710 O O . ASN A 1 92 ? 9.627 -16.046 -8.095 1.00 62.41 92 ASN A O 1
ATOM 714 N N . ALA A 1 93 ? 10.073 -17.373 -9.845 1.00 58.47 93 ALA A N 1
ATOM 715 C CA . ALA A 1 93 ? 9.258 -16.662 -10.839 1.00 58.47 93 ALA A CA 1
ATOM 716 C C . ALA A 1 93 ? 7.742 -16.686 -10.538 1.00 58.47 93 ALA A C 1
ATOM 718 O O . ALA A 1 93 ? 7.015 -15.798 -10.973 1.00 58.47 93 ALA A O 1
ATOM 719 N N . HIS A 1 94 ? 7.266 -17.663 -9.755 1.00 62.22 94 HIS A N 1
ATOM 720 C CA . HIS A 1 94 ? 5.866 -17.746 -9.310 1.00 62.22 94 HIS A CA 1
ATOM 721 C C . HIS A 1 94 ? 5.524 -16.787 -8.164 1.00 62.22 94 HIS A C 1
ATOM 723 O O . HIS A 1 94 ? 4.358 -16.663 -7.797 1.00 62.22 94 HIS A O 1
ATOM 729 N N . ALA A 1 95 ? 6.520 -16.073 -7.629 1.00 75.12 95 ALA A N 1
ATOM 730 C CA . ALA A 1 95 ? 6.319 -15.085 -6.582 1.00 75.12 95 ALA A CA 1
ATOM 731 C C . ALA A 1 95 ? 5.253 -14.045 -6.958 1.00 75.12 95 ALA A C 1
ATOM 733 O O . ALA A 1 95 ? 4.503 -13.614 -6.092 1.00 75.12 95 ALA A O 1
ATOM 734 N N . TRP A 1 96 ? 5.137 -13.684 -8.243 1.00 78.50 96 TRP A N 1
ATOM 735 C CA . TRP A 1 96 ? 4.190 -12.657 -8.668 1.00 78.50 96 TRP A CA 1
ATOM 736 C C . TRP A 1 96 ? 2.733 -13.048 -8.461 1.00 78.50 96 TRP A C 1
ATOM 738 O O . TRP A 1 96 ? 1.995 -12.333 -7.793 1.00 78.50 96 TRP A O 1
ATOM 748 N N . SER A 1 97 ? 2.330 -14.201 -8.999 1.00 85.69 97 SER A N 1
ATOM 749 C CA . SER A 1 97 ? 0.965 -14.701 -8.844 1.00 85.69 97 SER A CA 1
ATOM 750 C C . SER A 1 97 ? 0.623 -14.941 -7.378 1.00 85.69 97 SER A C 1
ATOM 752 O O . SER A 1 97 ? -0.507 -14.697 -6.973 1.00 85.69 97 SER A O 1
ATOM 754 N N . THR A 1 98 ? 1.599 -15.369 -6.571 1.00 87.25 98 THR A N 1
ATOM 755 C CA . THR A 1 98 ? 1.412 -15.555 -5.129 1.00 87.25 98 THR A CA 1
ATOM 756 C C . THR A 1 98 ? 1.198 -14.226 -4.408 1.00 87.25 98 THR A C 1
ATOM 758 O O . THR A 1 98 ? 0.243 -14.112 -3.647 1.00 87.25 98 THR A O 1
ATOM 761 N N . ILE A 1 99 ? 2.033 -13.207 -4.649 1.00 86.44 99 ILE A N 1
ATOM 762 C CA . ILE A 1 99 ? 1.825 -11.882 -4.043 1.00 86.44 99 ILE A CA 1
ATOM 763 C C . ILE A 1 99 ? 0.494 -11.298 -4.510 1.00 86.44 99 ILE A C 1
ATOM 765 O O . ILE A 1 99 ? -0.270 -10.823 -3.677 1.00 86.44 99 ILE A O 1
ATOM 769 N N . GLN A 1 100 ? 0.204 -11.351 -5.814 1.00 89.44 100 GLN A N 1
ATOM 770 C CA . GLN A 1 100 ? -1.044 -10.829 -6.366 1.00 89.44 100 GLN A CA 1
ATOM 771 C C . GLN A 1 100 ? -2.246 -11.488 -5.686 1.00 89.44 100 GLN A C 1
ATOM 773 O O . GLN A 1 100 ? -3.136 -10.782 -5.237 1.00 89.44 100 GLN A O 1
ATOM 778 N N . HIS A 1 101 ? -2.221 -12.810 -5.493 1.00 92.25 101 HIS A N 1
ATOM 779 C CA . HIS A 1 101 ? -3.273 -13.519 -4.766 1.00 92.25 101 HIS A CA 1
ATOM 780 C C . HIS A 1 101 ? -3.470 -12.989 -3.336 1.00 92.25 101 HIS A C 1
ATOM 782 O O . HIS A 1 101 ? -4.599 -12.736 -2.922 1.00 92.25 101 HIS A O 1
ATOM 788 N N . VAL A 1 102 ? -2.379 -12.775 -2.594 1.00 91.50 102 VAL A N 1
ATOM 789 C CA . VAL A 1 102 ? -2.424 -12.237 -1.221 1.00 91.50 102 VAL A CA 1
ATOM 790 C C . VAL A 1 102 ? -2.970 -10.804 -1.196 1.00 91.50 102 VAL A C 1
ATOM 792 O O . VAL A 1 102 ? -3.732 -10.449 -0.296 1.00 91.50 102 VAL A O 1
ATOM 795 N N . ILE A 1 103 ? -2.606 -9.974 -2.178 1.00 93.12 103 ILE A N 1
ATOM 796 C CA . ILE A 1 103 ? -3.111 -8.600 -2.313 1.00 93.12 103 ILE A CA 1
ATOM 797 C C . ILE A 1 103 ? -4.595 -8.592 -2.708 1.00 93.12 103 ILE A C 1
ATOM 799 O O . ILE A 1 103 ? -5.373 -7.859 -2.098 1.00 93.12 103 ILE A O 1
ATOM 803 N N . ASP A 1 104 ? -5.017 -9.445 -3.641 1.00 95.00 104 ASP A N 1
ATOM 804 C CA . ASP A 1 104 ? -6.417 -9.587 -4.059 1.00 95.00 104 ASP A CA 1
ATOM 805 C C . ASP A 1 104 ? -7.297 -10.052 -2.891 1.00 95.00 104 ASP A C 1
ATOM 807 O O . ASP A 1 104 ? -8.374 -9.499 -2.647 1.00 95.00 104 ASP A O 1
ATOM 811 N N . ALA A 1 105 ? -6.820 -11.033 -2.118 1.00 96.06 105 ALA A N 1
ATOM 812 C CA . ALA A 1 105 ? -7.490 -11.509 -0.913 1.00 96.06 105 ALA A CA 1
ATOM 813 C C . ALA A 1 105 ? -7.606 -10.394 0.140 1.00 96.06 105 ALA A C 1
ATOM 815 O O . ALA A 1 105 ? -8.685 -10.170 0.698 1.00 96.06 105 ALA A O 1
ATOM 816 N N . ALA A 1 106 ? -6.532 -9.631 0.365 1.00 95.50 106 ALA A N 1
ATOM 817 C CA . ALA A 1 106 ? -6.547 -8.469 1.249 1.00 95.50 106 ALA A CA 1
ATOM 818 C C . ALA A 1 106 ? -7.563 -7.406 0.801 1.00 95.50 106 ALA A C 1
ATOM 820 O O . ALA A 1 106 ? -8.323 -6.866 1.615 1.00 95.50 106 ALA A O 1
ATOM 821 N N . PHE A 1 107 ? -7.626 -7.142 -0.504 1.00 95.88 107 PHE A N 1
ATOM 822 C CA . PHE A 1 107 ? -8.568 -6.200 -1.088 1.00 95.88 107 PHE A CA 1
ATOM 823 C C . PHE A 1 107 ? -10.013 -6.670 -0.901 1.00 95.88 107 PHE A C 1
ATOM 825 O O . PHE A 1 107 ? -10.856 -5.898 -0.435 1.00 95.88 107 PHE A O 1
ATOM 832 N N . ALA A 1 108 ? -10.292 -7.951 -1.155 1.00 97.25 108 ALA A N 1
ATOM 833 C CA . ALA A 1 108 ? -11.600 -8.555 -0.926 1.00 97.25 108 ALA A CA 1
ATOM 834 C C . ALA A 1 108 ? -12.040 -8.448 0.544 1.00 97.25 108 ALA A C 1
ATOM 836 O O . ALA A 1 108 ? -13.175 -8.049 0.810 1.00 97.25 108 ALA A O 1
ATOM 837 N N . ILE A 1 109 ? -11.139 -8.717 1.498 1.00 97.31 109 ILE A N 1
ATOM 838 C CA . ILE A 1 109 ? -11.410 -8.584 2.938 1.00 97.31 109 ILE A CA 1
ATOM 839 C C . ILE A 1 109 ? -11.760 -7.135 3.297 1.00 97.31 109 ILE A C 1
ATOM 841 O O . ILE A 1 109 ? -12.770 -6.891 3.962 1.00 97.31 109 ILE A O 1
ATOM 845 N N . SER A 1 110 ? -10.965 -6.161 2.838 1.00 97.12 110 SER A N 1
ATOM 846 C CA . SER A 1 110 ? -11.218 -4.744 3.137 1.00 97.12 110 SER A CA 1
ATOM 847 C C . SER A 1 110 ? -12.560 -4.262 2.572 1.00 97.12 110 SER A C 1
ATOM 849 O O . SER A 1 110 ? -13.341 -3.620 3.277 1.00 97.12 110 SER A O 1
ATOM 851 N N . ARG A 1 111 ? -12.893 -4.649 1.334 1.00 96.81 111 ARG A N 1
ATOM 852 C CA . ARG A 1 111 ? -14.178 -4.326 0.703 1.00 96.81 111 ARG A CA 1
ATOM 853 C C . ARG A 1 111 ? -15.352 -4.997 1.399 1.00 96.81 111 ARG A C 1
ATOM 855 O O . ARG A 1 111 ? -16.381 -4.349 1.585 1.00 96.81 111 ARG A O 1
ATOM 862 N N . ALA A 1 112 ? -15.205 -6.257 1.803 1.00 97.75 112 ALA A N 1
ATOM 863 C CA . ALA A 1 112 ? -16.228 -6.963 2.562 1.00 97.75 112 ALA A CA 1
ATOM 864 C C . ALA A 1 112 ? -16.524 -6.235 3.882 1.00 97.75 112 ALA A C 1
ATOM 866 O O . ALA A 1 112 ? -17.687 -5.962 4.178 1.00 97.75 112 ALA A O 1
ATOM 867 N N . ALA A 1 113 ? -15.490 -5.818 4.619 1.00 97.19 113 ALA A N 1
ATOM 868 C CA . ALA A 1 113 ? -15.646 -5.075 5.868 1.00 97.19 113 ALA A CA 1
ATOM 869 C C . ALA A 1 113 ? -16.381 -3.731 5.688 1.00 97.19 113 ALA A C 1
ATOM 871 O O . ALA A 1 113 ? -17.273 -3.414 6.487 1.00 97.19 113 ALA A O 1
ATOM 872 N N . ILE A 1 114 ? -16.058 -2.988 4.618 1.00 97.81 114 ILE A N 1
ATOM 873 C CA . ILE A 1 114 ? -16.744 -1.739 4.244 1.00 97.81 114 ILE A CA 1
ATOM 874 C C . ILE A 1 114 ? -18.200 -2.013 3.859 1.00 97.81 114 ILE A C 1
ATOM 876 O O . ILE A 1 114 ? -19.101 -1.316 4.317 1.00 97.81 114 ILE A O 1
ATOM 880 N N . SER A 1 115 ? -18.463 -3.045 3.054 1.00 97.75 115 SER A N 1
ATOM 881 C CA . SER A 1 115 ? -19.829 -3.380 2.635 1.00 97.75 115 SER A CA 1
ATOM 882 C C . SER A 1 115 ? -20.718 -3.804 3.809 1.00 97.75 115 SER A C 1
ATOM 884 O O . SER A 1 115 ? -21.894 -3.457 3.852 1.00 97.75 115 SER A O 1
ATOM 886 N N . ALA A 1 116 ? -20.144 -4.499 4.795 1.00 97.81 116 ALA A N 1
ATOM 887 C CA . ALA A 1 116 ? -20.870 -5.042 5.936 1.00 97.81 116 ALA A CA 1
ATOM 888 C C . ALA A 1 116 ? -21.173 -4.009 7.034 1.00 97.81 116 ALA A C 1
ATOM 890 O O . ALA A 1 116 ? -21.980 -4.277 7.920 1.00 97.81 116 ALA A O 1
ATOM 891 N N . GLY A 1 117 ? -20.524 -2.843 7.043 1.00 96.38 117 GLY A N 1
ATOM 892 C CA . GLY A 1 117 ? -20.869 -1.806 8.023 1.00 96.38 117 GLY A CA 1
ATOM 893 C C . GLY A 1 117 ? -20.052 -0.527 7.939 1.00 96.38 117 GLY A C 1
ATOM 894 O O . GLY A 1 117 ? -19.746 0.069 8.967 1.00 96.38 117 GLY A O 1
ATOM 895 N N . GLY A 1 118 ? -19.718 -0.115 6.721 1.00 97.69 118 GLY A N 1
ATOM 896 C CA . GLY A 1 118 ? -19.063 1.150 6.424 1.00 97.69 118 GLY A CA 1
ATOM 897 C C . GLY A 1 118 ? -17.564 1.161 6.697 1.00 97.69 118 GLY A C 1
ATOM 898 O O . GLY A 1 118 ? -16.965 0.172 7.131 1.00 97.69 118 GLY A O 1
ATOM 899 N N . ASP A 1 119 ? -16.958 2.318 6.432 1.00 96.88 119 ASP A N 1
ATOM 900 C CA . ASP A 1 119 ? -15.555 2.542 6.743 1.00 96.88 119 ASP A CA 1
ATOM 901 C C . ASP A 1 119 ? -15.363 2.679 8.257 1.00 96.88 119 ASP A C 1
ATOM 903 O O . ASP A 1 119 ? -15.872 3.605 8.890 1.00 96.88 119 ASP A O 1
ATOM 907 N N . ARG A 1 120 ? -14.665 1.712 8.849 1.00 95.75 120 ARG A N 1
ATOM 908 C CA . ARG A 1 120 ? -14.485 1.586 10.297 1.00 95.75 120 ARG A CA 1
ATOM 909 C C . ARG A 1 120 ? -13.013 1.487 10.639 1.00 95.75 120 ARG A C 1
ATOM 911 O O . ARG A 1 120 ? -12.212 0.987 9.851 1.00 95.75 120 ARG A O 1
ATOM 918 N N . VAL A 1 121 ? -12.683 1.941 11.843 1.00 95.88 121 VAL A N 1
ATOM 919 C CA . VAL A 1 121 ? -11.337 1.832 12.404 1.00 95.88 121 VAL A CA 1
ATOM 920 C C . VAL A 1 121 ? -10.992 0.360 12.638 1.00 95.88 121 VAL A C 1
ATOM 922 O O . VAL A 1 121 ? -11.790 -0.412 13.169 1.00 95.88 121 VAL A O 1
ATOM 925 N N . ILE A 1 122 ? -9.779 -0.018 12.255 1.00 95.56 122 ILE A N 1
ATOM 926 C CA . ILE A 1 122 ? -9.151 -1.300 12.549 1.00 95.56 122 ILE A CA 1
ATOM 927 C C . ILE A 1 122 ? -8.603 -1.209 13.973 1.00 95.56 122 ILE A C 1
ATOM 929 O O . ILE A 1 122 ? -7.763 -0.363 14.271 1.00 95.56 122 ILE A O 1
ATOM 933 N N . GLN A 1 123 ? -9.111 -2.068 14.855 1.00 90.12 123 GLN A N 1
ATOM 934 C CA . GLN A 1 123 ? -9.054 -1.906 16.314 1.00 90.12 123 GLN A CA 1
ATOM 935 C C . GLN A 1 123 ? -7.636 -1.813 16.908 1.00 90.12 123 GLN A C 1
ATOM 937 O O . GLN A 1 123 ? -7.457 -1.247 17.981 1.00 90.12 123 GLN A O 1
ATOM 942 N N . THR A 1 124 ? -6.626 -2.333 16.214 1.00 88.31 124 THR A N 1
ATOM 943 C CA . THR A 1 124 ? -5.213 -2.318 16.629 1.00 88.31 124 THR A CA 1
ATOM 944 C C . THR A 1 124 ? -4.369 -1.293 15.874 1.00 88.31 124 THR A C 1
ATOM 946 O O . THR A 1 124 ? -3.171 -1.195 16.124 1.00 88.31 124 THR A O 1
ATOM 949 N N . GLY A 1 125 ? -4.940 -0.584 14.892 1.00 88.06 125 GLY A N 1
ATOM 950 C CA . GLY A 1 125 ? -4.175 0.300 14.008 1.00 88.06 125 GLY A CA 1
ATOM 951 C C . GLY A 1 125 ? -3.284 -0.406 12.987 1.00 88.06 125 GLY A C 1
ATOM 952 O O . GLY A 1 125 ? -2.729 0.236 12.093 1.00 88.06 125 GLY A O 1
ATOM 953 N N . GLN A 1 126 ? -3.165 -1.727 13.114 1.00 90.94 126 GLN A N 1
ATOM 954 C CA . GLN A 1 126 ? -2.357 -2.597 12.283 1.00 90.94 126 GLN A CA 1
ATOM 955 C C . GLN A 1 126 ? -3.248 -3.674 11.679 1.00 90.94 126 GLN A C 1
ATOM 957 O O . GLN A 1 126 ? -4.070 -4.284 12.360 1.00 90.94 126 GLN A O 1
ATOM 962 N N . TRP A 1 127 ? -3.045 -3.949 10.401 1.00 93.50 127 TRP A N 1
ATOM 963 C CA . TRP A 1 127 ? -3.726 -5.030 9.712 1.00 93.50 127 TRP A CA 1
ATOM 964 C C . TRP A 1 127 ? -2.698 -5.961 9.098 1.00 93.50 127 TRP A C 1
ATOM 966 O O . TRP A 1 127 ? -1.707 -5.507 8.527 1.00 93.50 127 TRP A O 1
ATOM 976 N N . VAL A 1 128 ? -2.921 -7.260 9.256 1.00 93.12 128 VAL A N 1
ATOM 977 C CA . VAL A 1 128 ? -2.011 -8.301 8.793 1.00 93.12 128 VAL A CA 1
ATOM 978 C C . VAL A 1 128 ? -2.830 -9.386 8.123 1.00 93.12 128 VAL A C 1
ATOM 980 O O . VAL A 1 128 ? -3.832 -9.842 8.672 1.00 93.12 128 VAL A O 1
ATOM 983 N N . HIS A 1 129 ? -2.364 -9.827 6.965 1.00 93.00 129 HIS A N 1
ATOM 984 C CA . HIS A 1 129 ? -2.890 -10.991 6.278 1.00 93.00 129 HIS A CA 1
ATOM 985 C C . HIS A 1 129 ? -1.732 -11.836 5.776 1.00 93.00 129 HIS A C 1
ATOM 987 O O . HIS A 1 129 ? -0.737 -11.312 5.280 1.00 93.00 129 HIS A O 1
ATOM 993 N N . ALA A 1 130 ? -1.840 -13.144 5.965 1.00 91.00 130 ALA A N 1
ATOM 994 C CA . ALA A 1 130 ? -0.833 -14.095 5.544 1.00 91.00 130 ALA A CA 1
ATOM 995 C C . ALA A 1 130 ? -1.515 -15.253 4.831 1.00 91.00 130 ALA A C 1
ATOM 997 O O . ALA A 1 130 ? -2.475 -15.815 5.356 1.00 91.00 130 ALA A O 1
ATOM 998 N N . ASP A 1 131 ? -1.000 -15.592 3.657 1.00 89.56 131 ASP A N 1
ATOM 999 C CA . ASP A 1 131 ? -1.460 -16.712 2.851 1.00 89.56 131 ASP A CA 1
ATOM 1000 C C . ASP A 1 131 ? -0.329 -17.180 1.922 1.00 89.56 131 ASP A C 1
ATOM 1002 O O . ASP A 1 131 ? 0.580 -16.415 1.596 1.00 89.56 131 ASP A O 1
ATOM 1006 N N . LEU A 1 132 ? -0.336 -18.458 1.537 1.00 89.00 132 LEU A N 1
ATOM 1007 C CA . LEU A 1 132 ? 0.656 -19.072 0.641 1.00 89.00 132 LEU A CA 1
ATOM 1008 C C . LEU A 1 132 ? 2.128 -18.827 1.051 1.00 89.00 132 LEU A C 1
ATOM 1010 O O . LEU A 1 132 ? 3.019 -18.735 0.206 1.00 89.00 132 LEU A O 1
ATOM 1014 N N . GLY A 1 133 ? 2.396 -18.709 2.357 1.00 84.50 133 GLY A N 1
ATOM 1015 C CA . GLY A 1 133 ? 3.737 -18.437 2.894 1.00 84.50 133 GLY A CA 1
ATOM 1016 C C . GLY A 1 133 ? 4.224 -16.993 2.709 1.00 84.50 133 GLY A C 1
ATOM 1017 O O . GLY A 1 133 ? 5.385 -16.702 2.995 1.00 84.50 133 GLY A O 1
ATOM 1018 N N . VAL A 1 134 ? 3.355 -16.088 2.257 1.00 84.44 134 VAL A N 1
ATOM 1019 C CA . VAL A 1 134 ? 3.604 -14.650 2.126 1.00 84.44 134 VAL A CA 1
ATOM 1020 C C . VAL A 1 134 ? 2.726 -13.905 3.129 1.00 84.44 134 VAL A C 1
ATOM 1022 O O . VAL A 1 134 ? 1.602 -14.303 3.417 1.00 84.44 134 VAL A O 1
ATOM 1025 N N . GLN A 1 135 ? 3.247 -12.814 3.685 1.00 87.31 135 GLN A N 1
ATOM 1026 C CA . GLN A 1 135 ? 2.520 -11.953 4.609 1.00 87.31 135 GLN A CA 1
ATOM 1027 C C . GLN A 1 135 ? 2.542 -10.518 4.097 1.00 87.31 135 GLN A C 1
ATOM 1029 O O . GLN A 1 135 ? 3.586 -10.010 3.691 1.00 87.31 135 GLN A O 1
ATOM 1034 N N . VAL A 1 136 ? 1.390 -9.861 4.171 1.00 88.00 136 VAL A N 1
ATOM 1035 C CA . VAL A 1 136 ? 1.235 -8.427 3.976 1.00 88.00 136 VAL A CA 1
ATOM 1036 C C . VAL A 1 136 ? 0.808 -7.788 5.297 1.00 88.00 136 VAL A C 1
ATOM 1038 O O . VAL A 1 136 ? -0.063 -8.298 6.005 1.00 88.00 136 VAL A O 1
ATOM 1041 N N . ALA A 1 137 ? 1.449 -6.677 5.648 1.00 89.56 137 ALA A N 1
ATOM 1042 C CA . ALA A 1 137 ? 1.159 -5.926 6.859 1.00 89.56 137 ALA A CA 1
ATOM 1043 C C . ALA A 1 137 ? 1.090 -4.429 6.555 1.00 89.56 137 ALA A C 1
ATOM 1045 O O . ALA A 1 137 ? 1.936 -3.892 5.840 1.00 89.56 137 ALA A O 1
ATOM 1046 N N . PHE A 1 138 ? 0.095 -3.770 7.140 1.00 88.94 138 PHE A N 1
ATOM 1047 C CA . PHE A 1 138 ? -0.156 -2.343 7.001 1.00 88.94 138 PHE A CA 1
ATOM 1048 C C . PHE A 1 138 ? -0.279 -1.696 8.374 1.00 88.94 138 PHE A C 1
ATOM 1050 O O . PHE A 1 138 ? -0.922 -2.240 9.275 1.00 88.94 138 PHE A O 1
ATOM 1057 N N . MET A 1 139 ? 0.315 -0.515 8.515 1.00 87.00 139 MET A N 1
ATOM 1058 C CA . MET A 1 139 ? 0.188 0.320 9.702 1.00 87.00 139 MET A CA 1
ATOM 1059 C C . MET A 1 139 ? 0.222 1.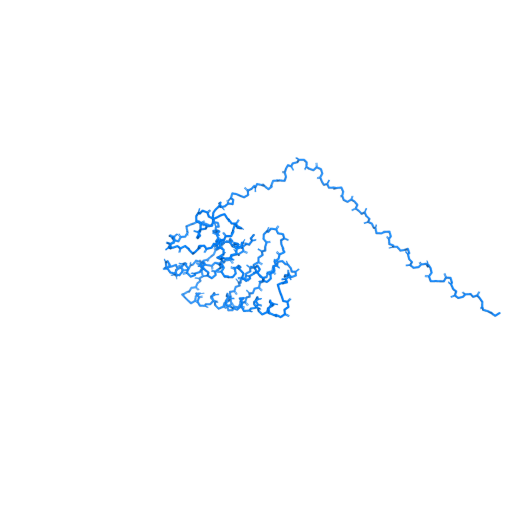795 9.301 1.00 87.00 139 MET A C 1
ATOM 1061 O O . MET A 1 139 ? 1.039 2.204 8.469 1.00 87.00 139 MET A O 1
ATOM 1065 N N . ASN A 1 140 ? -0.653 2.595 9.910 1.00 82.19 140 ASN A N 1
ATOM 1066 C CA . ASN A 1 140 ? -0.617 4.046 9.766 1.00 82.19 140 ASN A CA 1
ATOM 1067 C C . ASN A 1 140 ? 0.503 4.635 10.647 1.00 82.19 140 ASN A C 1
ATOM 1069 O O . ASN A 1 140 ? 0.512 4.447 11.861 1.00 82.19 140 ASN A O 1
ATOM 1073 N N . THR A 1 141 ? 1.435 5.350 10.028 1.00 77.12 141 THR A N 1
ATOM 1074 C CA . THR A 1 141 ? 2.582 6.034 10.638 1.00 77.12 141 THR A CA 1
ATOM 1075 C C . THR A 1 141 ? 2.243 7.321 11.370 1.00 77.12 141 THR A C 1
ATOM 1077 O O . THR A 1 141 ? 3.058 7.768 12.171 1.00 77.12 141 THR A O 1
ATOM 1080 N N . ASN A 1 142 ? 1.090 7.933 11.098 1.00 73.94 142 ASN A N 1
ATOM 1081 C CA . ASN A 1 142 ? 0.744 9.228 11.673 1.00 73.94 142 ASN A CA 1
ATOM 1082 C C . ASN A 1 142 ? 0.205 9.073 13.101 1.00 73.94 142 ASN A C 1
ATOM 1084 O O . ASN A 1 142 ? 0.812 9.527 14.065 1.00 73.94 142 ASN A O 1
ATOM 1088 N N . ASN A 1 143 ? -0.933 8.397 13.248 1.00 73.25 143 ASN A N 1
ATOM 1089 C CA . ASN A 1 143 ? -1.658 8.313 14.518 1.00 73.25 143 ASN A CA 1
ATOM 1090 C C . ASN A 1 143 ? -1.983 6.875 14.938 1.00 73.25 143 ASN A C 1
ATOM 1092 O O . ASN A 1 143 ? -2.815 6.683 15.824 1.00 73.25 143 ASN A O 1
ATOM 1096 N N . HIS A 1 144 ? -1.380 5.876 14.281 1.00 81.19 144 HIS A N 1
ATOM 1097 C CA . HIS A 1 144 ? -1.686 4.456 14.471 1.00 81.19 144 HIS A CA 1
ATOM 1098 C C . HIS A 1 144 ? -3.185 4.125 14.354 1.00 81.19 144 HIS A C 1
ATOM 1100 O O . HIS A 1 144 ? -3.626 3.093 14.838 1.00 81.19 144 HIS A O 1
ATOM 1106 N N . GLN A 1 145 ? -3.997 4.973 13.720 1.00 88.62 145 GLN A N 1
ATOM 1107 C CA . GLN A 1 145 ? -5.397 4.678 13.438 1.00 88.62 145 GLN A CA 1
ATOM 1108 C C . GLN A 1 145 ? -5.524 4.421 11.947 1.00 88.62 145 GLN A C 1
ATOM 1110 O O . GLN A 1 145 ? -5.212 5.271 11.117 1.00 88.62 145 GLN A O 1
ATOM 1115 N N . MET A 1 146 ? -5.974 3.227 11.596 1.00 92.88 146 MET A N 1
ATOM 1116 C CA . MET A 1 146 ? -6.188 2.832 10.212 1.00 92.88 146 MET A CA 1
ATOM 1117 C C . MET A 1 146 ? -7.651 2.461 10.041 1.00 92.88 146 MET A C 1
ATOM 1119 O O . MET A 1 146 ? -8.213 1.807 10.915 1.00 92.88 146 MET A O 1
ATOM 1123 N N . THR A 1 147 ? -8.269 2.873 8.940 1.00 95.38 147 THR A N 1
ATOM 1124 C CA . THR A 1 147 ? -9.615 2.428 8.565 1.00 95.38 147 THR A CA 1
ATOM 1125 C C . THR A 1 147 ? -9.542 1.449 7.398 1.00 95.38 147 THR A C 1
ATOM 1127 O O . THR A 1 147 ? -8.506 1.338 6.733 1.00 95.38 147 THR A O 1
ATOM 1130 N N . TYR A 1 148 ? -10.627 0.724 7.129 1.00 96.38 148 TYR A N 1
ATOM 1131 C CA . TYR A 1 148 ? -10.686 -0.167 5.969 1.00 96.38 148 TYR A CA 1
ATOM 1132 C C . TYR A 1 148 ? -10.600 0.590 4.634 1.00 96.38 148 TYR A C 1
ATOM 1134 O O . TYR A 1 148 ? -10.058 0.054 3.671 1.00 96.38 148 TYR A O 1
ATOM 1142 N N . GLY A 1 149 ? -11.075 1.836 4.574 1.00 95.50 149 GLY A N 1
ATOM 1143 C CA . GLY A 1 149 ? -10.936 2.725 3.423 1.00 95.50 149 GLY A CA 1
ATOM 1144 C C . GLY A 1 149 ? -9.478 3.099 3.161 1.00 95.50 149 GLY A C 1
ATOM 1145 O O . GLY A 1 149 ? -9.017 2.995 2.025 1.00 95.50 149 GLY A O 1
ATOM 1146 N N . VAL A 1 150 ? -8.727 3.440 4.215 1.00 94.06 150 VAL A N 1
ATOM 1147 C CA . VAL A 1 150 ? -7.278 3.694 4.115 1.00 94.06 150 VAL A CA 1
ATOM 1148 C C . VAL A 1 150 ? -6.528 2.431 3.691 1.00 94.06 150 VAL A C 1
ATOM 1150 O O . VAL A 1 150 ? -5.693 2.503 2.796 1.00 94.06 150 VAL A O 1
ATOM 1153 N N . LEU A 1 151 ? -6.853 1.269 4.270 1.00 94.94 151 LEU A N 1
ATOM 1154 C CA . LEU A 1 151 ? -6.278 -0.020 3.865 1.00 94.94 151 LEU A CA 1
ATOM 1155 C C . LEU A 1 151 ? -6.551 -0.330 2.383 1.00 94.94 151 LEU A C 1
ATOM 1157 O O . LEU A 1 151 ? -5.645 -0.738 1.663 1.00 94.94 151 LEU A O 1
ATOM 1161 N N . SER A 1 152 ? -7.783 -0.115 1.920 1.00 95.56 152 SER A N 1
ATOM 1162 C CA . SER A 1 152 ? -8.172 -0.333 0.523 1.00 95.56 152 SER A CA 1
ATOM 1163 C C . SER A 1 152 ? -7.393 0.580 -0.430 1.00 95.56 152 SER A C 1
ATOM 1165 O O . SER A 1 152 ? -6.830 0.105 -1.414 1.00 95.56 152 SER A O 1
ATOM 1167 N N . ALA A 1 153 ? -7.261 1.869 -0.096 1.00 94.50 153 ALA A N 1
ATOM 1168 C CA . ALA A 1 153 ? -6.424 2.799 -0.852 1.00 94.50 153 ALA A CA 1
ATOM 1169 C C . ALA A 1 153 ? -4.951 2.352 -0.874 1.00 94.50 153 ALA A C 1
ATOM 1171 O O . ALA A 1 153 ? -4.325 2.336 -1.930 1.00 94.50 153 ALA A O 1
ATOM 1172 N N . ALA A 1 154 ? -4.411 1.908 0.261 1.00 93.50 154 ALA A N 1
ATOM 1173 C CA . ALA A 1 154 ? -3.063 1.351 0.340 1.00 93.50 154 ALA A CA 1
ATOM 1174 C C . ALA A 1 154 ? -2.837 0.230 -0.667 1.00 93.50 154 ALA A C 1
ATOM 1176 O O . ALA A 1 154 ? -1.853 0.248 -1.398 1.00 93.50 154 ALA A O 1
ATOM 1177 N N . LEU A 1 155 ? -3.758 -0.737 -0.681 1.00 94.69 155 LEU A N 1
ATOM 1178 C CA . LEU A 1 155 ? -3.700 -1.927 -1.520 1.00 94.69 155 LEU A CA 1
ATOM 1179 C C . LEU A 1 155 ? -3.722 -1.554 -3.003 1.00 94.69 155 LEU A C 1
ATOM 1181 O O . LEU A 1 155 ? -2.928 -2.103 -3.758 1.00 94.69 155 LEU A O 1
ATOM 1185 N N . VAL A 1 156 ? -4.522 -0.556 -3.397 1.00 94.19 156 VAL A N 1
ATOM 1186 C CA . VAL A 1 156 ? -4.478 0.021 -4.755 1.00 94.19 156 VAL A CA 1
ATOM 1187 C C . VAL A 1 156 ? -3.103 0.627 -5.053 1.00 94.19 156 VAL A C 1
ATOM 1189 O O . VAL A 1 156 ? -2.561 0.447 -6.142 1.00 94.19 156 VAL A O 1
ATOM 1192 N N . GLY A 1 157 ? -2.500 1.324 -4.086 1.00 92.06 157 GLY A N 1
ATOM 1193 C CA . GLY A 1 157 ? -1.131 1.825 -4.201 1.00 92.06 157 GLY A CA 1
ATOM 1194 C C . GLY A 1 157 ? -0.110 0.702 -4.412 1.00 92.06 157 GLY A C 1
ATOM 1195 O O . GLY A 1 157 ? 0.750 0.817 -5.286 1.00 92.06 157 GLY A O 1
ATOM 1196 N N . VAL A 1 158 ? -0.224 -0.394 -3.652 1.00 91.25 158 VAL A N 1
ATOM 1197 C CA . VAL A 1 158 ? 0.654 -1.571 -3.768 1.00 91.25 158 VAL A CA 1
ATOM 1198 C C . VAL A 1 158 ? 0.501 -2.224 -5.133 1.00 91.25 158 VAL A C 1
ATOM 1200 O O . VAL A 1 158 ? 1.498 -2.506 -5.792 1.00 91.25 158 VAL A O 1
ATOM 1203 N N . GLU A 1 159 ? -0.736 -2.434 -5.571 1.00 91.12 159 GLU A N 1
ATOM 1204 C CA . GLU A 1 159 ? -1.045 -3.020 -6.868 1.00 91.12 159 GLU A CA 1
ATOM 1205 C C . GLU A 1 159 ? -0.497 -2.156 -8.013 1.00 91.12 159 GLU A C 1
ATOM 1207 O O . GLU A 1 159 ? 0.180 -2.668 -8.902 1.00 91.12 159 GLU A O 1
ATOM 1212 N N . GLY A 1 160 ? -0.701 -0.836 -7.967 1.00 90.25 160 GLY A N 1
ATOM 1213 C CA . GLY A 1 160 ? -0.170 0.080 -8.979 1.00 90.25 160 GLY A CA 1
ATOM 1214 C C . GLY A 1 160 ? 1.361 0.074 -9.037 1.00 90.25 160 GLY A C 1
ATOM 1215 O O . GLY A 1 160 ? 1.945 0.045 -10.124 1.00 90.25 160 GLY A O 1
ATOM 1216 N N . TRP A 1 161 ? 2.019 0.044 -7.873 1.00 88.19 161 TRP A N 1
ATOM 1217 C CA . TRP A 1 161 ? 3.470 -0.125 -7.783 1.00 88.19 161 TRP A CA 1
ATOM 1218 C C . TRP A 1 161 ? 3.926 -1.432 -8.445 1.00 88.19 161 TRP A C 1
ATOM 1220 O O . TRP A 1 161 ? 4.884 -1.469 -9.227 1.00 88.19 161 TRP A O 1
ATOM 1230 N N . MET A 1 162 ? 3.219 -2.511 -8.124 1.00 85.69 162 MET A N 1
ATOM 1231 C CA . MET A 1 162 ? 3.491 -3.844 -8.622 1.00 85.69 162 MET A CA 1
ATOM 1232 C C . MET A 1 162 ? 3.359 -3.907 -10.151 1.00 85.69 162 MET A C 1
ATOM 1234 O O . MET A 1 162 ? 4.304 -4.301 -10.837 1.00 85.69 162 MET A O 1
ATOM 1238 N N . GLN A 1 163 ? 2.240 -3.448 -10.704 1.00 86.75 163 GLN A N 1
ATOM 1239 C CA . GLN A 1 163 ? 2.000 -3.427 -12.148 1.00 86.75 163 GLN A CA 1
ATOM 1240 C C . GLN A 1 163 ? 3.086 -2.643 -12.900 1.00 86.75 163 GLN A C 1
ATOM 1242 O O . GLN A 1 163 ? 3.618 -3.136 -13.896 1.00 86.75 163 GLN A O 1
ATOM 1247 N N . MET A 1 164 ? 3.480 -1.467 -12.393 1.00 86.38 164 MET A N 1
ATOM 1248 C CA . MET A 1 164 ? 4.566 -0.668 -12.976 1.00 86.38 164 MET A CA 1
ATOM 1249 C C . MET A 1 164 ? 5.891 -1.440 -12.976 1.00 86.38 164 MET A C 1
ATOM 1251 O O . MET A 1 164 ? 6.564 -1.543 -14.001 1.00 86.38 164 MET A O 1
ATOM 1255 N N . THR A 1 165 ? 6.229 -2.057 -11.846 1.00 81.38 165 THR A N 1
ATOM 1256 C CA . THR A 1 165 ? 7.466 -2.830 -11.688 1.00 81.38 165 THR A CA 1
ATOM 1257 C C . THR A 1 165 ? 7.510 -4.045 -12.616 1.00 81.38 165 THR A C 1
ATOM 1259 O O . THR A 1 165 ? 8.553 -4.354 -13.196 1.00 81.38 165 THR A O 1
ATOM 1262 N N . GLN A 1 166 ? 6.380 -4.737 -12.778 1.00 80.44 166 GLN A N 1
ATOM 1263 C CA . GLN A 1 166 ? 6.252 -5.865 -13.694 1.00 80.44 166 GLN A CA 1
ATOM 1264 C C . GLN A 1 166 ? 6.417 -5.417 -15.151 1.00 80.44 166 GLN A C 1
ATOM 1266 O O . GLN A 1 166 ? 7.166 -6.052 -15.895 1.00 80.44 166 GLN A O 1
ATOM 1271 N N . ALA A 1 167 ? 5.779 -4.307 -15.539 1.00 82.81 167 ALA A N 1
ATOM 1272 C CA . ALA A 1 167 ? 5.896 -3.725 -16.875 1.00 82.81 167 ALA A CA 1
ATOM 1273 C C . ALA A 1 167 ? 7.335 -3.282 -17.198 1.00 82.81 167 ALA A C 1
ATOM 1275 O O . ALA A 1 167 ? 7.796 -3.470 -18.321 1.00 82.81 167 ALA A O 1
ATOM 1276 N N . ALA A 1 168 ? 8.078 -2.786 -16.204 1.00 80.50 168 ALA A N 1
ATOM 1277 C CA . ALA A 1 168 ? 9.493 -2.432 -16.325 1.00 80.50 168 ALA A CA 1
ATOM 1278 C C . ALA A 1 168 ? 10.450 -3.648 -16.385 1.00 80.50 168 ALA A C 1
ATOM 1280 O O . ALA A 1 168 ? 11.669 -3.484 -16.361 1.00 80.50 168 ALA A O 1
ATOM 1281 N N . GLY A 1 169 ? 9.933 -4.883 -16.437 1.00 74.44 169 GLY A N 1
ATOM 1282 C CA . GLY A 1 169 ? 10.748 -6.101 -16.493 1.00 74.44 169 GLY A CA 1
ATOM 1283 C C . GLY A 1 169 ? 11.332 -6.529 -15.142 1.00 74.44 169 GLY A C 1
ATOM 1284 O O . GLY A 1 169 ? 12.227 -7.376 -15.098 1.00 74.44 169 GLY A O 1
ATOM 1285 N N . GLY A 1 170 ? 10.810 -6.001 -14.029 1.00 65.12 170 GLY A N 1
ATOM 1286 C CA . GLY A 1 170 ? 11.269 -6.248 -12.656 1.00 65.12 170 GLY A CA 1
ATOM 1287 C C . GLY A 1 170 ? 11.110 -7.683 -12.133 1.00 65.12 170 GLY A C 1
ATOM 1288 O O . GLY A 1 170 ? 11.414 -7.943 -10.975 1.00 65.12 170 GLY A O 1
ATOM 1289 N N . GLY A 1 171 ? 10.715 -8.656 -12.962 1.00 52.72 171 GLY A N 1
ATOM 1290 C CA . GLY A 1 171 ? 10.497 -10.065 -12.591 1.00 52.72 171 GLY A CA 1
ATOM 1291 C C . GLY A 1 171 ? 11.717 -10.841 -12.058 1.00 52.72 171 GLY A C 1
ATOM 1292 O O . GLY A 1 171 ? 11.639 -12.056 -11.887 1.00 52.72 171 GLY A O 1
ATOM 1293 N N . ARG A 1 172 ? 12.850 -10.188 -11.771 1.00 49.78 172 ARG A N 1
ATOM 1294 C CA . ARG A 1 172 ? 14.054 -10.800 -11.189 1.00 49.78 172 ARG A CA 1
ATOM 1295 C C . ARG A 1 172 ? 14.194 -10.450 -9.703 1.00 49.78 172 ARG A C 1
ATOM 1297 O O . ARG A 1 172 ? 15.110 -9.746 -9.301 1.00 49.78 172 ARG A O 1
ATOM 1304 N N . GLY A 1 173 ? 13.266 -10.983 -8.905 1.00 47.41 173 GLY A N 1
ATOM 1305 C CA . GLY A 1 173 ? 13.448 -11.277 -7.480 1.00 47.41 173 GLY A CA 1
ATOM 1306 C C . GLY A 1 173 ? 13.870 -10.111 -6.590 1.00 47.41 173 GLY A C 1
ATOM 1307 O O . GLY A 1 173 ? 15.001 -10.087 -6.136 1.00 47.41 173 GLY A O 1
ATOM 1308 N N . ARG A 1 174 ? 12.972 -9.185 -6.246 1.00 47.44 174 ARG A N 1
ATOM 1309 C CA . ARG A 1 174 ? 13.227 -8.162 -5.213 1.00 47.44 174 ARG A CA 1
ATOM 1310 C C . ARG A 1 174 ? 11.954 -7.809 -4.449 1.00 47.44 174 ARG A C 1
ATOM 1312 O O . ARG A 1 174 ? 11.467 -6.723 -4.684 1.00 47.44 174 ARG A O 1
ATOM 1319 N N . TYR A 1 175 ? 11.388 -8.637 -3.559 1.00 52.72 175 TYR A N 1
ATOM 1320 C CA . TYR A 1 175 ? 10.227 -8.168 -2.774 1.00 52.72 175 TYR A CA 1
ATOM 1321 C C . TYR A 1 175 ? 10.163 -8.760 -1.358 1.00 52.72 175 TYR A C 1
ATOM 1323 O O . TYR A 1 175 ? 10.011 -9.951 -1.137 1.00 52.72 175 TYR A O 1
ATOM 1331 N N . GLY A 1 176 ? 10.227 -7.888 -0.366 1.00 42.50 176 GLY A N 1
ATOM 1332 C CA . GLY A 1 176 ? 9.804 -8.165 0.998 1.00 42.50 176 GLY A CA 1
ATOM 1333 C C . GLY A 1 176 ? 9.333 -6.826 1.510 1.00 42.50 176 GLY A C 1
ATOM 1334 O O . GLY A 1 176 ? 10.177 -5.996 1.838 1.00 42.50 176 GLY A O 1
ATOM 1335 N N . LEU A 1 177 ? 8.026 -6.588 1.406 1.00 51.97 177 LEU A N 1
ATOM 1336 C CA . LEU A 1 177 ? 7.443 -5.254 1.459 1.00 51.97 177 LEU A CA 1
ATOM 1337 C C . LEU A 1 177 ? 6.885 -4.990 2.854 1.00 51.97 177 LEU A C 1
ATOM 1339 O O . LEU A 1 177 ? 5.922 -5.619 3.286 1.00 51.97 177 LEU A O 1
ATOM 1343 N N . MET A 1 178 ? 7.501 -4.044 3.553 1.00 48.44 178 MET A N 1
ATOM 1344 C CA . MET A 1 178 ? 6.892 -3.412 4.715 1.00 48.44 178 MET A CA 1
ATOM 1345 C C . MET A 1 178 ? 6.227 -2.124 4.242 1.00 48.44 178 MET A C 1
ATOM 1347 O O . MET A 1 178 ? 6.911 -1.253 3.703 1.00 48.44 178 MET A O 1
ATOM 1351 N N . PHE A 1 179 ? 4.913 -2.012 4.440 1.00 60.12 179 PHE A N 1
ATOM 1352 C CA . PHE A 1 179 ? 4.145 -0.843 4.028 1.00 60.12 179 PHE A CA 1
ATOM 1353 C C . PHE A 1 179 ? 3.889 0.061 5.224 1.00 60.12 179 PHE A C 1
ATOM 1355 O O . PHE A 1 179 ? 3.213 -0.307 6.188 1.00 60.12 179 PHE A O 1
ATOM 1362 N N . LEU A 1 180 ? 4.431 1.267 5.138 1.00 57.88 180 LEU A N 1
ATOM 1363 C CA . LEU A 1 180 ? 4.161 2.344 6.076 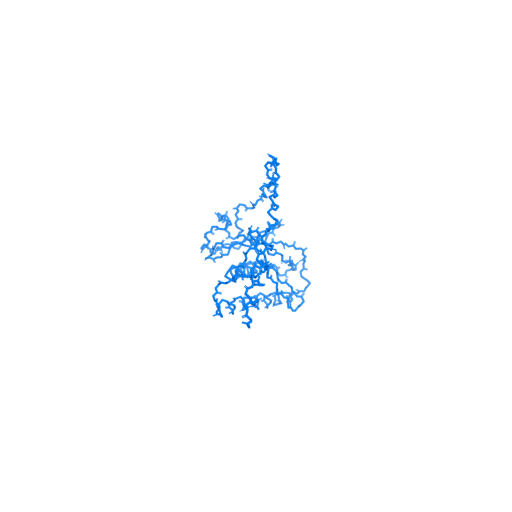1.00 57.88 180 LEU A CA 1
ATOM 1364 C C . LEU A 1 180 ? 3.287 3.378 5.366 1.00 57.88 180 LEU A C 1
ATOM 1366 O O . LEU A 1 180 ? 3.659 3.866 4.300 1.00 57.88 180 LEU A O 1
ATOM 1370 N N . MET A 1 181 ? 2.121 3.680 5.931 1.00 59.12 181 MET A N 1
ATOM 1371 C CA . MET A 1 181 ? 1.167 4.635 5.356 1.00 59.12 181 MET A CA 1
ATOM 1372 C C . MET A 1 181 ? 1.105 5.914 6.163 1.00 59.12 181 MET A C 1
ATOM 1374 O O . MET A 1 181 ? 1.162 5.838 7.384 1.00 59.12 181 MET A O 1
ATOM 1378 N N . GLY A 1 182 ? 0.942 7.066 5.524 1.00 52.12 182 GLY A N 1
ATOM 1379 C CA . GLY A 1 182 ? 0.664 8.329 6.211 1.00 52.12 182 GLY A CA 1
ATOM 1380 C C . GLY A 1 182 ? -0.372 9.171 5.495 1.00 52.12 182 GLY A C 1
ATOM 1381 O O . GLY A 1 182 ? -0.831 8.757 4.405 1.00 52.12 182 GLY A O 1
#

Radius of gyration: 24.5 Å; chains: 1; bounding box: 60×41×83 Å

pLDDT: mean 77.35, std 16.7, range [42.5, 97.81]